Protein AF-A0A7K1FSQ3-F1 (afdb_monomer_lite)

Foldseek 3Di:
DPPVVLVVLLVVLQVQLVDDDPPDDPVRSVVSSVVSVVVSVLSVLQVLLVVVVCCCVPPPRDALQNVQVVVVHHSVVSVVSNVVSVVSCVVVVVPPPDPPVPDDPDPPPPPPDDDDPDPDDDDPDDD

Secondary structure (DSSP, 8-state):
--HHHHHHHHHHHHHHHHPPPTTS-HHHHHHHHHHHHHHHHHHHHHHHHHHHHHHHHHSTT--HHHHHHHTTS-HHHHHHHHHHHHHHHHHTT---S---S------GGG-----------------

Structure (mmCIF, N/CA/C/O backbone):
data_AF-A0A7K1FSQ3-F1
#
_entry.id   AF-A0A7K1FSQ3-F1
#
loop_
_atom_site.group_PDB
_atom_site.id
_atom_site.type_symbol
_atom_site.label_atom_id
_atom_site.label_alt_id
_atom_site.label_comp_id
_atom_site.label_asym_id
_atom_site.label_entity_id
_atom_site.label_seq_id
_atom_site.pdbx_PDB_ins_code
_atom_site.Cartn_x
_atom_site.Cartn_y
_atom_site.Cartn_z
_atom_site.occupancy
_atom_site.B_iso_or_equiv
_atom_site.auth_seq_id
_atom_site.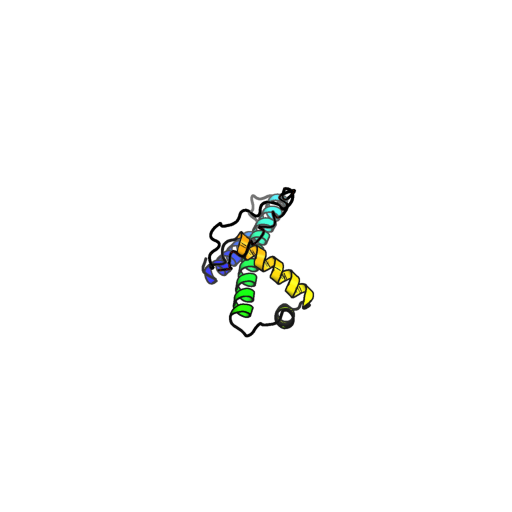auth_comp_id
_atom_site.auth_asym_id
_atom_site.auth_atom_id
_atom_site.pdbx_PDB_model_num
ATOM 1 N N . MET A 1 1 ? -11.042 7.082 -8.353 1.00 60.62 1 MET A N 1
ATOM 2 C CA . MET A 1 1 ? -10.659 5.760 -8.874 1.00 60.62 1 MET A CA 1
ATOM 3 C C . MET A 1 1 ? -11.492 4.737 -8.135 1.00 60.62 1 MET A C 1
ATOM 5 O O . MET A 1 1 ? -11.540 4.801 -6.910 1.00 60.62 1 MET A O 1
ATOM 9 N N . GLN A 1 2 ? -12.231 3.906 -8.859 1.00 83.06 2 GLN A N 1
ATOM 10 C CA . GLN A 1 2 ? -12.979 2.788 -8.283 1.00 83.06 2 GLN A CA 1
ATOM 11 C C . GLN A 1 2 ? -11.998 1.693 -7.847 1.00 83.06 2 GLN A C 1
ATOM 13 O O . GLN A 1 2 ? -10.932 1.565 -8.442 1.00 83.06 2 GLN A O 1
ATOM 18 N N . LEU A 1 3 ? -12.340 0.899 -6.827 1.00 86.56 3 LEU A N 1
ATOM 19 C CA . LEU A 1 3 ? -11.440 -0.119 -6.264 1.00 86.56 3 LEU A CA 1
ATOM 20 C C . LEU A 1 3 ? -10.884 -1.080 -7.335 1.00 86.56 3 LEU A C 1
ATOM 22 O O . LEU A 1 3 ? -9.691 -1.371 -7.334 1.00 86.56 3 LEU A O 1
ATOM 26 N N . GLN A 1 4 ? -11.723 -1.497 -8.288 1.00 90.12 4 GLN A N 1
ATOM 27 C CA . GLN A 1 4 ? -11.308 -2.341 -9.411 1.00 90.12 4 GLN A CA 1
ATOM 28 C C . GLN A 1 4 ? -10.233 -1.670 -10.278 1.00 90.12 4 GLN A C 1
ATOM 30 O O . GLN A 1 4 ? -9.198 -2.272 -10.539 1.00 90.12 4 GLN A O 1
ATOM 35 N N . GLU A 1 5 ? -10.422 -0.396 -10.634 1.00 91.38 5 GLU A N 1
ATOM 36 C CA . GLU A 1 5 ? -9.444 0.377 -11.413 1.00 91.38 5 GLU A CA 1
ATOM 37 C C . GLU A 1 5 ? -8.091 0.467 -10.688 1.00 91.38 5 GLU A C 1
ATOM 39 O O . GLU A 1 5 ? -7.043 0.482 -11.328 1.00 91.38 5 GLU A O 1
ATOM 44 N N . MET A 1 6 ? -8.092 0.503 -9.347 1.00 92.50 6 MET A N 1
ATOM 45 C CA . MET A 1 6 ? -6.855 0.509 -8.560 1.00 92.50 6 MET A CA 1
ATOM 46 C C . MET A 1 6 ? -6.098 -0.816 -8.684 1.00 92.50 6 MET A C 1
ATOM 48 O O . MET A 1 6 ? -4.876 -0.805 -8.840 1.00 92.50 6 MET A O 1
ATOM 52 N N . TYR A 1 7 ? -6.808 -1.947 -8.629 1.00 93.44 7 TYR A N 1
ATOM 53 C CA . TYR A 1 7 ? -6.213 -3.271 -8.810 1.00 93.44 7 TYR A CA 1
ATOM 54 C C . TYR A 1 7 ? -5.704 -3.483 -10.235 1.00 93.44 7 TYR A C 1
ATOM 56 O O . TYR A 1 7 ? -4.574 -3.940 -10.407 1.00 93.44 7 TYR A O 1
ATOM 64 N N . ASP A 1 8 ? -6.487 -3.091 -11.239 1.00 95.50 8 ASP A N 1
ATOM 65 C CA . ASP A 1 8 ? -6.091 -3.191 -12.646 1.00 95.50 8 ASP A CA 1
ATOM 66 C C . ASP A 1 8 ? -4.842 -2.340 -12.920 1.00 95.50 8 ASP A C 1
ATOM 68 O O . ASP A 1 8 ? -3.901 -2.782 -13.580 1.00 95.50 8 ASP A O 1
ATOM 72 N N . TYR A 1 9 ? -4.780 -1.139 -12.336 1.00 95.50 9 TYR A N 1
ATOM 73 C CA . TYR A 1 9 ? -3.611 -0.272 -12.441 1.00 95.50 9 TYR A CA 1
ATOM 74 C C . TYR A 1 9 ? -2.370 -0.864 -11.756 1.00 95.50 9 TYR A C 1
ATOM 76 O O . TYR A 1 9 ? -1.276 -0.801 -12.316 1.00 95.50 9 TYR A O 1
ATOM 84 N N . ILE A 1 10 ? -2.514 -1.489 -10.579 1.00 96.56 10 ILE A N 1
ATOM 85 C CA . ILE A 1 10 ? -1.412 -2.228 -9.939 1.00 96.56 10 ILE A CA 1
ATOM 86 C C . ILE A 1 10 ? -0.923 -3.354 -10.856 1.00 96.56 10 ILE A C 1
ATOM 88 O O . ILE A 1 10 ? 0.284 -3.498 -11.040 1.00 96.56 10 ILE A O 1
ATOM 92 N N . ALA A 1 11 ? -1.836 -4.131 -11.442 1.00 96.81 11 ALA A N 1
ATOM 93 C CA . ALA A 1 11 ? -1.481 -5.232 -12.331 1.00 96.81 11 ALA A CA 1
ATOM 94 C C . ALA A 1 11 ? -0.690 -4.742 -13.554 1.00 96.81 11 ALA A C 1
ATOM 96 O O . ALA A 1 11 ? 0.347 -5.322 -13.874 1.00 96.81 11 ALA A O 1
ATOM 97 N N . ALA A 1 12 ? -1.120 -3.637 -14.173 1.00 97.38 12 ALA A N 1
ATOM 98 C CA . ALA A 1 12 ? -0.400 -3.008 -15.279 1.00 97.38 12 ALA A CA 1
ATOM 99 C C . ALA A 1 12 ? 1.018 -2.566 -14.869 1.00 97.38 12 ALA A C 1
ATOM 101 O O . ALA A 1 12 ? 1.990 -2.931 -15.524 1.00 97.38 12 ALA A O 1
ATOM 102 N N . LEU A 1 13 ? 1.160 -1.870 -13.733 1.00 96.38 13 LEU A N 1
ATOM 103 C CA . LEU A 1 13 ? 2.470 -1.434 -13.228 1.00 96.38 13 LEU A CA 1
ATOM 104 C C . LEU A 1 13 ? 3.428 -2.608 -12.974 1.00 96.38 13 LEU A C 1
ATOM 106 O O . LEU A 1 13 ? 4.626 -2.491 -13.229 1.00 96.38 13 LEU A O 1
ATOM 110 N N . LEU A 1 14 ? 2.918 -3.724 -12.446 1.00 96.56 14 LEU A N 1
ATOM 111 C CA . LEU A 1 14 ? 3.725 -4.915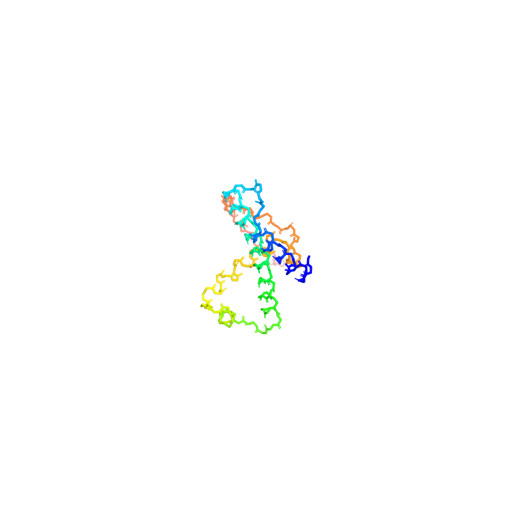 -12.177 1.00 96.56 14 LEU A CA 1
ATOM 112 C C . LEU A 1 14 ? 4.103 -5.660 -13.462 1.00 96.56 14 LEU A C 1
ATOM 114 O O . LEU A 1 14 ? 5.228 -6.149 -13.555 1.00 96.56 14 LEU A O 1
ATOM 118 N N . ALA A 1 15 ? 3.206 -5.714 -14.449 1.00 96.50 15 ALA A N 1
ATOM 119 C CA . ALA A 1 15 ? 3.507 -6.277 -15.762 1.00 96.50 15 ALA A CA 1
ATOM 120 C C . ALA A 1 15 ? 4.627 -5.486 -16.458 1.00 96.50 15 ALA A C 1
ATOM 122 O O . ALA A 1 15 ? 5.618 -6.073 -16.891 1.00 96.50 15 ALA A O 1
ATOM 123 N N . ASP A 1 16 ? 4.534 -4.154 -16.458 1.00 94.38 16 ASP A N 1
ATOM 124 C CA . ASP A 1 16 ? 5.547 -3.270 -17.047 1.00 94.38 16 ASP A CA 1
ATOM 125 C C . ASP A 1 16 ? 6.904 -3.359 -16.332 1.00 94.38 16 ASP A C 1
ATOM 127 O O . ASP A 1 16 ? 7.955 -3.166 -16.948 1.00 94.38 16 ASP A O 1
ATOM 131 N N . ALA A 1 17 ? 6.897 -3.632 -15.023 1.00 93.94 17 ALA A N 1
ATOM 132 C CA . ALA A 1 17 ? 8.105 -3.785 -14.213 1.00 93.94 17 ALA A CA 1
ATOM 133 C C . ALA A 1 17 ? 8.809 -5.135 -14.432 1.00 93.94 17 ALA A C 1
ATOM 135 O O . ALA A 1 17 ? 10.001 -5.258 -14.148 1.00 93.94 17 ALA A O 1
ATOM 136 N N . ALA A 1 18 ? 8.080 -6.150 -14.905 1.00 93.62 18 ALA A N 1
ATOM 137 C CA . ALA A 1 18 ? 8.613 -7.485 -15.157 1.00 93.62 18 ALA A CA 1
ATOM 138 C C . ALA A 1 18 ? 9.328 -7.600 -16.513 1.00 93.62 18 ALA A C 1
ATOM 140 O O . ALA A 1 18 ? 10.143 -8.503 -16.696 1.00 93.62 18 ALA A O 1
ATOM 141 N N . ILE A 1 19 ? 9.032 -6.699 -17.453 1.00 93.06 19 ILE A N 1
ATOM 142 C CA . ILE A 1 19 ? 9.563 -6.737 -18.818 1.00 93.06 19 ILE A CA 1
ATOM 143 C C . ILE A 1 19 ? 10.718 -5.752 -18.945 1.00 93.06 19 ILE A C 1
ATOM 145 O O . ILE A 1 19 ? 10.551 -4.549 -18.725 1.00 93.06 19 ILE A O 1
ATOM 149 N N . ARG A 1 20 ? 11.881 -6.263 -19.351 1.00 89.75 20 ARG A N 1
ATOM 150 C CA . ARG A 1 20 ? 13.022 -5.449 -19.762 1.00 89.75 20 ARG A CA 1
ATOM 151 C C . ARG A 1 20 ? 12.961 -5.186 -21.277 1.00 89.75 20 ARG A C 1
ATOM 153 O O . ARG A 1 20 ? 12.918 -6.159 -22.024 1.00 89.75 20 ARG A O 1
ATOM 160 N N . PRO A 1 21 ? 12.967 -3.922 -21.728 1.00 89.12 21 PRO A N 1
ATOM 161 C CA . PRO A 1 21 ? 13.142 -3.561 -23.131 1.00 89.12 21 PRO A CA 1
ATOM 162 C C . PRO A 1 21 ? 14.554 -3.900 -23.621 1.00 89.12 21 PRO A C 1
ATOM 164 O O . PRO A 1 21 ? 15.528 -3.711 -22.888 1.00 89.12 21 PRO A O 1
ATOM 167 N N . ASP A 1 22 ? 14.667 -4.374 -24.861 1.00 88.75 22 ASP A N 1
ATOM 168 C CA . ASP A 1 22 ? 15.946 -4.790 -25.460 1.00 88.75 22 ASP A CA 1
ATOM 169 C C . ASP A 1 22 ? 16.943 -3.627 -25.632 1.00 88.75 22 ASP A C 1
ATOM 171 O O . ASP A 1 22 ? 18.152 -3.840 -25.703 1.00 88.75 22 ASP A O 1
ATOM 175 N N . ASP A 1 23 ? 16.441 -2.393 -25.690 1.00 89.31 23 ASP A N 1
ATOM 176 C CA . ASP A 1 23 ? 17.194 -1.151 -25.870 1.00 89.31 23 ASP A CA 1
ATOM 177 C C . ASP A 1 23 ? 17.582 -0.458 -24.549 1.00 89.31 23 ASP A C 1
ATOM 179 O O . ASP A 1 23 ? 18.281 0.557 -24.567 1.00 89.31 23 ASP A O 1
ATOM 183 N N . GLU A 1 24 ? 17.172 -1.004 -23.399 1.00 88.56 24 GLU A N 1
ATOM 184 C CA . GLU A 1 24 ? 17.400 -0.412 -22.078 1.00 88.56 24 GLU A CA 1
ATOM 185 C C . GLU A 1 24 ? 18.629 -1.032 -21.377 1.00 88.56 24 GLU A C 1
ATOM 187 O O . GLU A 1 24 ? 18.775 -2.259 -21.241 1.00 88.56 24 GLU A O 1
ATOM 192 N N . ASP A 1 25 ? 19.536 -0.176 -20.889 1.00 94.44 25 ASP A N 1
ATOM 193 C CA . ASP A 1 25 ? 20.656 -0.622 -20.059 1.00 94.44 25 ASP A CA 1
ATOM 194 C C . ASP A 1 25 ? 20.178 -1.155 -18.693 1.00 94.44 25 ASP A C 1
ATOM 196 O O . ASP A 1 25 ? 19.074 -0.863 -18.229 1.00 94.44 25 ASP A O 1
ATOM 200 N N . GLU A 1 26 ? 21.014 -1.964 -18.035 1.00 93.06 26 GLU A N 1
ATOM 201 C CA . GLU A 1 26 ? 20.655 -2.640 -16.778 1.00 93.06 26 GLU A CA 1
ATOM 202 C C . GLU A 1 26 ? 20.277 -1.659 -15.658 1.00 93.06 26 GLU A C 1
ATOM 204 O O . GLU A 1 26 ? 19.357 -1.905 -14.880 1.00 93.06 26 GLU A O 1
ATOM 209 N N . THR A 1 27 ? 20.987 -0.533 -15.571 1.00 95.56 27 THR A N 1
ATOM 210 C CA . THR A 1 27 ? 20.777 0.441 -14.495 1.00 95.56 27 THR A CA 1
ATOM 211 C C . THR A 1 27 ? 19.475 1.199 -14.716 1.00 95.56 27 THR A C 1
ATOM 213 O O . THR A 1 27 ? 18.696 1.367 -13.776 1.00 95.56 27 THR A O 1
ATOM 216 N N . ALA A 1 28 ? 19.216 1.630 -15.951 1.00 94.50 28 ALA A N 1
ATOM 217 C CA . ALA A 1 28 ? 17.968 2.273 -16.338 1.00 94.50 28 ALA A CA 1
ATOM 218 C C . ALA A 1 28 ? 16.767 1.353 -16.072 1.00 94.50 28 ALA A C 1
ATOM 220 O O . ALA A 1 28 ? 15.810 1.773 -15.411 1.00 94.50 28 ALA A O 1
ATOM 221 N N . PHE A 1 29 ? 16.873 0.080 -16.464 1.00 94.56 29 PHE A N 1
ATOM 222 C CA . PHE A 1 29 ? 15.838 -0.923 -16.232 1.00 94.56 29 PHE A CA 1
ATOM 223 C C . PHE A 1 29 ? 15.523 -1.108 -14.740 1.00 94.56 29 PHE A C 1
ATOM 225 O O . PHE A 1 29 ? 14.363 -0.993 -14.332 1.00 94.56 29 PHE A O 1
ATOM 232 N N . GLU A 1 30 ? 16.532 -1.347 -13.898 1.00 95.69 30 GLU A N 1
ATOM 233 C CA . GLU A 1 30 ? 16.308 -1.581 -12.465 1.00 95.69 30 GLU A CA 1
ATOM 234 C C . GLU A 1 30 ? 15.770 -0.328 -11.747 1.00 95.69 30 GLU A C 1
ATOM 236 O O . GLU A 1 30 ? 14.903 -0.433 -10.873 1.00 95.69 30 GLU A O 1
ATOM 241 N N . LEU A 1 31 ? 16.184 0.878 -12.157 1.00 96.50 31 LEU A N 1
ATOM 242 C CA . LEU A 1 31 ? 15.608 2.126 -11.643 1.00 96.50 31 LEU A CA 1
ATOM 243 C C . LEU A 1 31 ? 14.143 2.307 -12.068 1.00 96.50 31 LEU A C 1
ATOM 245 O O . LEU A 1 31 ? 13.308 2.690 -11.239 1.00 96.50 31 LEU A O 1
ATOM 249 N N . ARG A 1 32 ? 13.800 2.006 -13.328 1.00 95.62 32 ARG A N 1
ATOM 250 C CA . ARG A 1 32 ? 12.417 2.055 -13.829 1.00 95.62 32 ARG A CA 1
ATOM 251 C C . ARG A 1 32 ? 11.534 1.059 -13.084 1.00 95.62 32 ARG A C 1
ATOM 253 O O . ARG A 1 32 ? 10.468 1.431 -12.590 1.00 95.62 32 ARG A O 1
ATOM 260 N N . LYS A 1 33 ? 11.996 -0.181 -12.937 1.00 95.81 33 LYS A N 1
ATOM 261 C CA . LYS A 1 33 ? 11.333 -1.240 -12.169 1.00 95.81 33 LYS A CA 1
ATOM 262 C C . LYS A 1 33 ? 11.095 -0.824 -10.720 1.00 95.81 33 LYS A C 1
ATOM 264 O O . LYS A 1 33 ? 9.970 -0.940 -10.231 1.00 95.81 33 LYS A O 1
ATOM 269 N N . LEU A 1 34 ? 12.103 -0.263 -10.049 1.00 96.12 34 LEU A N 1
ATOM 270 C CA . LEU A 1 34 ? 11.956 0.266 -8.692 1.00 96.12 34 LEU A CA 1
ATOM 271 C C . LEU A 1 34 ? 10.881 1.361 -8.625 1.00 96.12 34 LEU A C 1
ATOM 273 O O . LEU A 1 34 ? 10.050 1.347 -7.715 1.00 96.12 34 LEU A O 1
ATOM 277 N N . ALA A 1 35 ? 10.857 2.283 -9.591 1.00 95.31 35 ALA A N 1
ATOM 278 C CA . ALA A 1 35 ? 9.856 3.345 -9.651 1.00 95.31 35 ALA A CA 1
ATOM 279 C C . ALA A 1 35 ? 8.430 2.801 -9.862 1.00 95.31 35 ALA A C 1
ATOM 281 O O . ALA A 1 35 ? 7.495 3.266 -9.207 1.00 95.31 35 ALA A O 1
ATOM 282 N N . LEU A 1 36 ? 8.254 1.805 -10.734 1.00 95.88 36 LEU A N 1
ATOM 283 C CA . LEU A 1 36 ? 6.963 1.153 -10.982 1.00 95.88 36 LEU A CA 1
ATOM 284 C C . LEU A 1 36 ? 6.460 0.400 -9.743 1.00 95.88 36 LEU A C 1
ATOM 286 O O . LEU A 1 36 ? 5.318 0.601 -9.326 1.00 95.88 36 LEU A O 1
ATOM 290 N N . ILE A 1 37 ? 7.328 -0.378 -9.089 1.00 96.00 37 ILE A N 1
ATOM 291 C CA . ILE A 1 37 ? 7.003 -1.076 -7.835 1.00 96.00 37 ILE A CA 1
ATOM 292 C C . ILE A 1 37 ? 6.654 -0.071 -6.730 1.00 96.00 37 ILE A C 1
ATOM 294 O O . ILE A 1 37 ? 5.690 -0.273 -5.991 1.00 96.00 37 ILE A O 1
ATOM 298 N N . ALA A 1 38 ? 7.394 1.037 -6.623 1.00 93.69 38 ALA A N 1
ATOM 299 C CA . ALA A 1 38 ? 7.104 2.082 -5.646 1.00 93.69 38 ALA A CA 1
ATOM 300 C C . ALA A 1 38 ? 5.718 2.709 -5.874 1.00 93.69 38 ALA A C 1
ATOM 302 O O . ALA A 1 38 ? 4.977 2.914 -4.913 1.00 93.69 38 ALA A O 1
ATOM 303 N N . ARG A 1 39 ? 5.326 2.955 -7.132 1.00 92.62 39 ARG A N 1
ATOM 304 C CA . ARG A 1 39 ? 3.975 3.434 -7.473 1.00 92.62 39 ARG A CA 1
ATOM 305 C C . ARG A 1 39 ? 2.905 2.405 -7.115 1.00 92.62 39 ARG A C 1
ATOM 307 O O . ARG A 1 39 ? 1.926 2.769 -6.471 1.00 92.62 39 ARG A O 1
ATOM 314 N N . ALA A 1 40 ? 3.106 1.135 -7.468 1.00 95.00 40 ALA A N 1
ATOM 315 C CA . ALA A 1 40 ? 2.168 0.059 -7.145 1.00 95.00 40 ALA A CA 1
ATOM 316 C C . ALA A 1 40 ? 1.960 -0.067 -5.627 1.00 95.00 40 ALA A C 1
ATOM 318 O O . ALA A 1 40 ? 0.833 -0.193 -5.150 1.00 95.00 40 ALA A O 1
ATOM 319 N N . ARG A 1 41 ? 3.043 0.066 -4.852 1.00 94.06 41 ARG A N 1
ATOM 320 C CA . ARG A 1 41 ? 2.995 0.062 -3.389 1.00 94.06 41 ARG A CA 1
ATOM 321 C C . ARG A 1 41 ? 2.158 1.206 -2.819 1.00 94.06 41 ARG A C 1
ATOM 323 O O . ARG A 1 41 ? 1.381 0.962 -1.908 1.00 94.06 41 ARG A O 1
ATOM 330 N N . VAL A 1 42 ? 2.275 2.421 -3.357 1.00 91.25 42 VAL A N 1
ATOM 331 C CA . VAL A 1 42 ? 1.438 3.554 -2.915 1.00 91.25 42 VAL A CA 1
ATOM 332 C C . VAL A 1 42 ? -0.046 3.254 -3.134 1.00 91.25 42 VAL A C 1
ATOM 334 O O . VAL A 1 42 ? -0.863 3.536 -2.263 1.00 91.25 42 VAL A O 1
ATOM 337 N N . VAL A 1 43 ? -0.406 2.653 -4.270 1.00 92.19 43 VAL A N 1
ATOM 338 C CA . VAL A 1 43 ? -1.802 2.286 -4.558 1.00 92.19 43 VAL A CA 1
ATOM 339 C C . VAL A 1 43 ? -2.291 1.206 -3.588 1.00 92.19 43 VAL A C 1
ATOM 341 O O . VAL A 1 43 ? -3.384 1.337 -3.043 1.00 92.19 43 VAL A O 1
ATOM 344 N N . LEU A 1 44 ? -1.469 0.190 -3.305 1.00 93.44 44 LEU A N 1
ATOM 345 C CA . LEU A 1 44 ? -1.772 -0.827 -2.292 1.00 93.44 44 LEU A CA 1
ATOM 346 C C . LEU A 1 44 ? -1.950 -0.223 -0.894 1.00 93.44 44 LEU A C 1
ATOM 348 O O . LEU A 1 44 ? -2.898 -0.585 -0.203 1.00 93.44 44 LEU A O 1
ATOM 352 N N . ASP A 1 45 ? -1.092 0.721 -0.498 1.00 91.06 45 ASP A N 1
ATOM 353 C CA . ASP A 1 45 ? -1.212 1.422 0.783 1.00 91.06 45 ASP A CA 1
ATOM 354 C C . ASP A 1 45 ? -2.543 2.198 0.855 1.00 91.06 45 ASP A C 1
ATOM 356 O O . ASP A 1 45 ? -3.203 2.202 1.889 1.00 91.06 45 ASP A O 1
ATOM 360 N N . ILE A 1 46 ? -2.999 2.815 -0.240 1.00 89.56 46 ILE A N 1
ATOM 361 C CA . ILE A 1 46 ? -4.309 3.487 -0.272 1.00 89.56 46 ILE A CA 1
ATOM 362 C C . ILE A 1 46 ? -5.454 2.482 -0.082 1.00 89.56 46 ILE A C 1
ATOM 364 O O . ILE A 1 46 ? -6.348 2.737 0.726 1.00 89.56 46 ILE A O 1
ATOM 368 N N . ILE A 1 47 ? -5.426 1.350 -0.792 1.00 92.19 47 ILE A N 1
ATOM 369 C CA . ILE A 1 47 ? -6.450 0.298 -0.674 1.00 92.19 47 ILE A CA 1
ATOM 370 C C . ILE A 1 47 ? -6.490 -0.246 0.759 1.00 92.19 47 ILE A C 1
ATOM 372 O O . ILE A 1 47 ? -7.563 -0.372 1.355 1.00 92.19 47 ILE A O 1
ATOM 376 N N . GLU A 1 48 ? -5.322 -0.532 1.342 1.00 91.38 48 GLU A N 1
ATOM 377 C CA . GLU A 1 48 ? -5.210 -0.991 2.727 1.00 91.38 48 GLU A CA 1
ATOM 378 C C . GLU A 1 48 ? -5.792 0.055 3.686 1.00 91.38 48 GLU A C 1
ATOM 380 O O . GLU A 1 48 ? -6.583 -0.278 4.569 1.00 91.38 48 GLU A O 1
ATOM 385 N N . ALA A 1 49 ? -5.461 1.332 3.491 1.00 87.44 49 ALA A N 1
ATOM 386 C CA . ALA A 1 49 ? -5.960 2.415 4.323 1.00 87.44 49 ALA A CA 1
ATOM 387 C C . ALA A 1 49 ? -7.491 2.539 4.272 1.00 87.44 49 ALA A C 1
ATOM 389 O O . ALA A 1 49 ? -8.125 2.647 5.322 1.00 87.44 49 ALA A O 1
ATOM 390 N N . GLN A 1 50 ? -8.086 2.485 3.075 1.00 87.25 50 GLN A N 1
ATOM 391 C CA . GLN A 1 50 ? -9.543 2.501 2.895 1.00 87.25 50 GLN A CA 1
ATOM 392 C C . GLN A 1 50 ? -10.194 1.308 3.597 1.00 87.25 50 GLN A C 1
ATOM 394 O O . GLN A 1 50 ? -11.112 1.491 4.392 1.00 87.25 50 GLN A O 1
ATOM 399 N N . THR A 1 51 ? -9.640 0.111 3.399 1.00 89.56 51 THR A N 1
ATOM 400 C CA . THR A 1 51 ? -10.138 -1.126 4.015 1.00 89.56 51 THR A CA 1
ATOM 401 C C . THR A 1 51 ? -10.135 -1.033 5.541 1.00 89.56 51 THR A C 1
ATOM 403 O O . THR A 1 51 ? -11.127 -1.355 6.196 1.00 89.56 51 THR A O 1
ATOM 406 N N . VAL A 1 52 ? -9.035 -0.561 6.142 1.00 86.19 52 VAL A N 1
ATOM 407 C CA . VAL A 1 52 ? -8.962 -0.448 7.604 1.00 86.19 52 VAL A CA 1
ATOM 408 C C . VAL A 1 52 ? -9.869 0.672 8.125 1.00 86.19 52 VAL A C 1
ATOM 410 O O . VAL A 1 52 ? -10.495 0.509 9.176 1.00 86.19 52 VAL A O 1
ATOM 413 N N . HIS A 1 53 ? -9.989 1.787 7.402 1.00 83.69 53 HIS A N 1
ATOM 414 C CA . HIS A 1 53 ? -10.908 2.867 7.760 1.00 83.69 53 HIS A CA 1
ATOM 415 C C . HIS A 1 53 ? -12.369 2.395 7.765 1.00 83.69 53 HIS A C 1
ATOM 417 O O . HIS A 1 53 ? -13.101 2.637 8.729 1.00 83.69 53 HIS A O 1
ATOM 423 N N . GLU A 1 54 ? -12.794 1.684 6.721 1.00 84.50 54 GLU A N 1
ATOM 424 C CA . GLU A 1 54 ? -14.128 1.087 6.616 1.00 84.50 54 GLU A CA 1
ATOM 425 C C . GLU A 1 54 ? -14.372 0.084 7.741 1.00 84.50 54 GLU A C 1
ATOM 427 O O . GLU A 1 54 ? -15.363 0.193 8.464 1.00 84.50 54 GLU A O 1
ATOM 432 N N . LEU A 1 55 ? -13.427 -0.828 7.982 1.00 84.94 55 LEU A N 1
ATOM 433 C CA . LEU A 1 55 ? -13.529 -1.827 9.046 1.00 84.94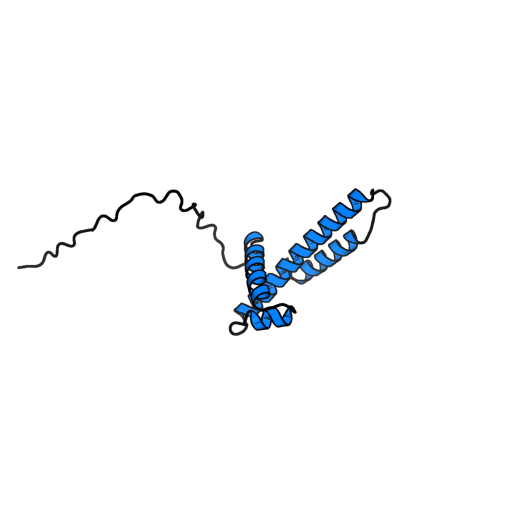 55 LEU A CA 1
ATOM 434 C C . LEU A 1 55 ? -13.705 -1.192 10.433 1.00 84.94 55 LEU A C 1
ATOM 436 O O . LEU A 1 55 ? -14.459 -1.698 11.262 1.00 84.94 55 LEU A O 1
ATOM 440 N N . ARG A 1 56 ? -13.019 -0.076 10.702 1.00 83.06 56 ARG A N 1
ATOM 441 C CA . ARG A 1 56 ? -13.097 0.625 11.994 1.00 83.06 56 ARG A CA 1
ATOM 442 C C . ARG A 1 56 ? -14.292 1.566 12.122 1.00 83.06 56 ARG A C 1
ATOM 444 O O . ARG A 1 56 ? -14.607 1.972 13.241 1.00 83.06 56 ARG A O 1
ATOM 451 N N . SER A 1 57 ? -14.922 1.941 11.010 1.00 78.75 57 SER A N 1
ATOM 452 C CA . SER A 1 57 ? -16.087 2.833 10.992 1.00 78.75 57 SER A CA 1
ATOM 453 C C . SER A 1 57 ? -17.421 2.089 10.910 1.00 78.75 57 SER A C 1
ATOM 455 O O . SER A 1 57 ? -18.428 2.631 11.362 1.00 78.75 57 SER A O 1
ATOM 457 N N . THR A 1 58 ? -17.435 0.863 10.380 1.00 77.44 58 THR A N 1
ATOM 458 C CA . THR A 1 58 ? -18.655 0.063 10.156 1.00 77.44 58 THR A CA 1
ATOM 459 C C . THR A 1 58 ? -18.876 -1.031 11.201 1.00 77.44 58 THR A C 1
ATOM 461 O O . THR A 1 58 ? -20.018 -1.292 11.575 1.00 77.44 58 THR A O 1
ATOM 464 N N . VAL A 1 59 ? -17.807 -1.644 11.717 1.00 72.00 59 VAL A N 1
ATOM 465 C CA . VAL A 1 59 ? -17.874 -2.687 12.751 1.00 72.00 59 VAL A CA 1
ATOM 466 C C . VAL A 1 59 ? -17.570 -2.054 14.116 1.00 72.00 59 VAL A C 1
ATOM 468 O O . VAL A 1 59 ? -16.661 -1.218 14.188 1.00 72.00 59 VAL A O 1
ATOM 471 N N . PRO A 1 60 ? -18.298 -2.403 15.204 1.00 63.12 60 PRO A N 1
ATOM 472 C CA . PRO A 1 60 ? -18.021 -1.886 16.544 1.00 63.12 60 PRO A CA 1
ATOM 473 C C . PRO A 1 60 ? -16.520 -1.942 16.847 1.00 63.12 60 PRO A C 1
ATOM 475 O O . PRO A 1 60 ? -15.939 -3.020 16.827 1.00 63.12 60 PRO A O 1
ATOM 478 N N . GLN A 1 61 ? -15.925 -0.757 17.048 1.00 67.88 61 GLN A N 1
ATOM 479 C CA . GLN A 1 61 ? -14.487 -0.448 16.988 1.00 67.88 61 GLN A CA 1
ATOM 480 C C . GLN A 1 61 ? -13.550 -1.665 16.971 1.00 67.88 61 GLN A C 1
ATOM 482 O O . GLN A 1 61 ? -12.965 -2.017 17.999 1.00 67.88 61 GLN A O 1
ATOM 487 N N . THR A 1 62 ? -13.363 -2.255 15.785 1.00 82.56 62 THR A N 1
ATOM 488 C CA . THR A 1 62 ? -12.394 -3.335 15.580 1.00 82.56 62 THR A CA 1
ATOM 489 C C . THR A 1 62 ? -11.038 -2.900 16.125 1.00 82.56 62 THR A C 1
ATOM 491 O O . THR A 1 62 ? -10.546 -1.801 15.824 1.00 82.56 62 THR A O 1
ATOM 494 N N . SER A 1 63 ? -10.449 -3.730 16.984 1.00 87.44 63 SER A N 1
ATOM 495 C CA . SER A 1 63 ? -9.244 -3.341 17.699 1.00 87.44 63 SER A CA 1
ATOM 496 C C . SER A 1 63 ? -8.020 -3.418 16.782 1.00 87.44 63 SER A C 1
ATOM 498 O O . SER A 1 63 ? -7.946 -4.234 15.865 1.00 87.44 63 SER A O 1
ATOM 500 N N . TYR A 1 64 ? -6.983 -2.625 17.073 1.00 87.25 64 TYR A N 1
ATOM 501 C CA . TYR A 1 64 ? -5.678 -2.789 16.412 1.00 87.25 64 TYR A CA 1
ATOM 502 C C . TYR A 1 64 ? -5.038 -4.164 16.676 1.00 87.25 64 TYR A C 1
ATOM 504 O O . TYR A 1 64 ? -4.072 -4.523 16.011 1.00 87.25 64 TYR A O 1
ATOM 512 N N . GLY A 1 65 ? -5.525 -4.910 17.677 1.00 90.44 65 GLY A N 1
ATOM 513 C CA . GLY A 1 65 ? -5.110 -6.291 17.902 1.00 90.44 65 GLY A CA 1
ATOM 514 C C . GLY A 1 65 ? -5.626 -7.196 16.790 1.00 90.44 65 GLY A C 1
ATOM 515 O O . GLY A 1 65 ? -4.827 -7.862 16.146 1.00 90.44 65 GLY A O 1
ATOM 516 N N . ASP A 1 66 ? -6.927 -7.136 16.514 1.00 91.19 66 ASP A N 1
ATOM 517 C CA . ASP A 1 66 ? -7.586 -7.974 15.503 1.00 91.19 66 ASP A CA 1
ATOM 518 C C . ASP A 1 66 ? -7.099 -7.635 14.091 1.00 91.19 66 ASP A C 1
ATOM 520 O O . ASP A 1 66 ? -6.774 -8.523 13.306 1.00 91.19 66 ASP A O 1
ATOM 524 N N . ILE A 1 67 ? -6.947 -6.338 13.800 1.00 90.62 67 ILE A N 1
ATOM 525 C CA . ILE A 1 67 ? -6.381 -5.861 12.529 1.00 90.62 67 ILE A CA 1
ATOM 526 C C . ILE A 1 67 ? -4.935 -6.346 12.377 1.00 90.62 67 ILE A C 1
ATOM 528 O O . ILE A 1 67 ? -4.551 -6.830 11.317 1.00 90.62 67 ILE A O 1
ATOM 532 N N . GLY A 1 68 ? -4.128 -6.248 13.439 1.00 90.81 68 GLY A N 1
ATOM 533 C CA . GLY A 1 68 ? -2.753 -6.744 13.429 1.00 90.81 68 GLY A CA 1
ATOM 534 C C . GLY A 1 68 ? -2.674 -8.251 13.200 1.00 90.81 68 GLY A C 1
ATOM 535 O O . GLY A 1 68 ? -1.876 -8.689 12.376 1.00 90.81 68 GLY A O 1
ATOM 536 N N . LEU A 1 69 ? -3.539 -9.030 13.855 1.00 93.88 69 LEU A N 1
ATOM 537 C CA . LEU A 1 69 ? -3.625 -10.479 13.663 1.00 93.88 69 LEU A CA 1
ATOM 538 C C . LEU A 1 69 ? -3.954 -10.839 12.209 1.00 93.88 69 LEU A C 1
ATOM 540 O O . LEU A 1 69 ? -3.266 -11.678 11.635 1.00 93.88 69 LEU A O 1
ATOM 544 N N . ALA A 1 70 ? -4.926 -10.162 11.589 1.00 91.19 70 ALA A N 1
ATOM 545 C CA . ALA A 1 70 ? -5.266 -10.366 10.177 1.00 91.19 70 ALA A CA 1
ATOM 546 C C . ALA A 1 70 ? -4.104 -10.024 9.225 1.00 91.19 70 ALA A C 1
ATOM 548 O O . ALA A 1 70 ? -3.958 -10.631 8.169 1.00 91.19 70 ALA A O 1
ATOM 549 N N . GLN A 1 71 ? -3.254 -9.073 9.615 1.00 90.62 71 GLN A N 1
ATOM 550 C CA . GLN A 1 71 ? -2.064 -8.654 8.870 1.00 90.62 71 GLN A CA 1
ATOM 551 C C . GLN A 1 71 ? -0.817 -9.506 9.170 1.00 90.62 71 GLN A C 1
ATOM 553 O O . GLN A 1 71 ? 0.229 -9.284 8.563 1.00 90.62 71 GLN A O 1
ATOM 558 N N . GLY A 1 72 ? -0.887 -10.441 10.126 1.00 93.56 72 GLY A N 1
ATOM 559 C CA . GLY A 1 72 ? 0.272 -11.211 10.584 1.00 93.56 72 GLY A CA 1
ATOM 560 C C . GLY A 1 72 ? 1.314 -10.378 11.343 1.00 93.56 72 GLY A C 1
ATOM 561 O O . GLY A 1 72 ? 2.496 -10.717 11.343 1.00 93.56 72 GLY A O 1
ATOM 562 N N . ILE A 1 73 ? 0.908 -9.272 11.978 1.00 92.81 73 ILE A N 1
ATOM 563 C CA . ILE A 1 73 ? 1.797 -8.361 12.713 1.00 92.81 73 ILE A CA 1
ATOM 564 C C . ILE A 1 73 ? 1.309 -8.101 14.142 1.00 92.81 73 ILE A C 1
ATOM 566 O O . ILE A 1 73 ? 0.163 -8.348 14.510 1.00 92.81 73 ILE A O 1
ATOM 570 N N . SER A 1 74 ? 2.186 -7.547 14.980 1.00 94.56 74 SER A N 1
ATOM 571 C CA . SER A 1 74 ? 1.813 -7.181 16.348 1.00 94.56 74 SER A CA 1
ATOM 572 C C . SER A 1 74 ? 0.809 -6.020 16.389 1.00 94.56 74 SER A C 1
ATOM 574 O O . SER A 1 74 ? 0.784 -5.152 15.513 1.00 94.56 74 SER A O 1
ATOM 576 N N . LYS A 1 75 ? 0.042 -5.921 17.483 1.00 91.88 75 LYS A N 1
ATOM 577 C CA . LYS A 1 75 ? -0.866 -4.788 17.755 1.00 91.88 75 LYS A CA 1
ATOM 578 C C . LYS A 1 75 ? -0.173 -3.425 17.640 1.00 91.88 75 LYS A C 1
ATOM 580 O O . LYS A 1 75 ? -0.754 -2.466 17.132 1.00 91.88 75 LYS A O 1
ATOM 585 N N . GLN A 1 76 ? 1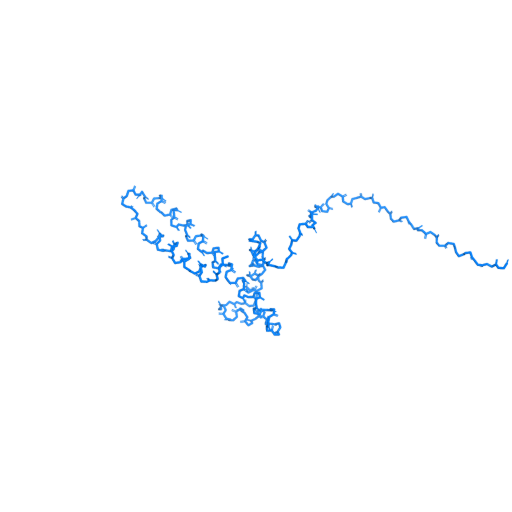.062 -3.312 18.137 1.00 93.69 76 GLN A N 1
ATOM 586 C CA . GLN A 1 76 ? 1.822 -2.061 18.077 1.00 93.69 76 GLN A CA 1
ATOM 587 C C . GLN A 1 76 ? 2.219 -1.723 16.637 1.00 93.69 76 GLN A C 1
ATOM 589 O O . GLN A 1 76 ? 2.075 -0.570 16.228 1.00 93.69 76 GLN A O 1
ATOM 594 N N . ALA A 1 77 ? 2.654 -2.720 15.861 1.00 90.44 77 ALA A N 1
ATOM 595 C CA . ALA A 1 77 ? 2.957 -2.544 14.446 1.00 90.44 77 ALA A CA 1
ATOM 596 C C . ALA A 1 77 ? 1.707 -2.129 13.652 1.00 90.44 77 ALA A C 1
ATOM 598 O O . ALA A 1 77 ? 1.778 -1.176 12.878 1.00 90.44 77 ALA A O 1
ATOM 599 N N . SER A 1 78 ? 0.554 -2.751 13.921 1.00 90.88 78 SER A N 1
ATOM 600 C CA . SER A 1 78 ? -0.733 -2.385 13.315 1.00 90.88 78 SER A CA 1
ATOM 601 C C . SER A 1 78 ? -1.133 -0.945 13.629 1.00 90.88 78 SER A C 1
ATOM 603 O O . SER A 1 78 ? -1.430 -0.172 12.722 1.00 90.88 78 SER A O 1
ATOM 605 N N . ARG A 1 79 ? -1.028 -0.513 14.893 1.00 89.44 79 ARG A N 1
ATOM 606 C CA . ARG A 1 79 ? -1.313 0.879 15.281 1.00 89.44 79 ARG A CA 1
ATOM 607 C C . ARG A 1 79 ? -0.416 1.890 14.556 1.00 89.44 79 ARG A C 1
ATOM 609 O O . ARG A 1 79 ? -0.898 2.935 14.114 1.00 89.44 79 ARG A O 1
ATOM 616 N N . ILE A 1 80 ? 0.883 1.601 14.447 1.00 90.12 80 ILE A N 1
ATOM 617 C CA . ILE A 1 80 ? 1.836 2.468 13.734 1.00 90.12 80 ILE A CA 1
ATOM 618 C C . ILE A 1 80 ? 1.490 2.512 12.245 1.00 90.12 80 ILE A C 1
ATOM 620 O O . ILE A 1 80 ? 1.448 3.596 11.662 1.00 90.12 80 ILE A O 1
ATOM 624 N N . ARG A 1 81 ? 1.221 1.351 11.639 1.00 87.75 81 ARG A N 1
ATOM 625 C CA . ARG A 1 81 ? 0.870 1.233 10.224 1.00 87.75 81 ARG A CA 1
ATOM 626 C C . ARG A 1 81 ? -0.423 1.985 9.915 1.00 87.75 81 ARG A C 1
ATOM 628 O O . ARG A 1 81 ? -0.404 2.838 9.040 1.00 87.75 81 ARG A O 1
ATOM 635 N N . HIS A 1 82 ? -1.479 1.798 10.703 1.00 87.31 82 HIS A N 1
ATOM 636 C CA . HIS A 1 82 ? -2.730 2.549 10.575 1.00 87.31 82 HIS A CA 1
ATOM 637 C C . HIS A 1 82 ? -2.517 4.064 10.620 1.00 87.31 82 HIS A C 1
ATOM 639 O O . HIS A 1 82 ? -3.034 4.794 9.787 1.00 87.31 82 HIS A O 1
ATOM 645 N N . THR A 1 83 ? -1.709 4.551 11.566 1.00 86.25 83 THR A N 1
ATOM 646 C CA . THR A 1 83 ? -1.421 5.991 11.676 1.00 86.25 83 THR A CA 1
ATOM 647 C C . THR A 1 83 ? -0.742 6.535 10.412 1.00 86.25 83 THR A C 1
ATOM 649 O O . THR A 1 83 ? -1.011 7.664 10.008 1.00 86.25 83 THR A O 1
ATOM 652 N N . LYS A 1 84 ? 0.133 5.743 9.778 1.00 86.50 84 LYS A N 1
ATOM 653 C CA . LYS A 1 84 ? 0.766 6.103 8.500 1.00 86.50 84 LYS A CA 1
ATOM 654 C C . LYS A 1 84 ? -0.237 6.057 7.347 1.00 86.50 84 LYS A C 1
ATOM 656 O O . LYS A 1 84 ? -0.277 6.984 6.549 1.00 86.50 84 LYS A O 1
ATOM 661 N N . LEU A 1 85 ? -1.071 5.024 7.294 1.00 84.75 85 LEU A N 1
ATOM 662 C CA . LEU A 1 85 ? -2.113 4.858 6.279 1.00 84.75 85 LEU A CA 1
ATOM 663 C C . LEU A 1 85 ? -3.150 5.998 6.321 1.00 84.75 85 LEU A C 1
ATOM 665 O O . LEU A 1 85 ? -3.491 6.557 5.282 1.00 84.75 85 LEU A O 1
ATOM 669 N N . ASP A 1 86 ? -3.544 6.455 7.513 1.00 82.81 86 ASP A N 1
ATOM 670 C CA . ASP A 1 86 ? -4.384 7.651 7.686 1.00 82.81 86 ASP A CA 1
ATOM 671 C C . ASP A 1 86 ? -3.733 8.916 7.096 1.00 82.81 86 ASP A C 1
ATOM 673 O O . ASP A 1 86 ? -4.418 9.799 6.577 1.00 82.81 86 ASP A O 1
ATOM 677 N N . GLN A 1 87 ? -2.405 9.051 7.191 1.00 83.19 87 GLN A N 1
ATOM 678 C CA . GLN A 1 87 ? -1.687 10.175 6.578 1.00 83.19 87 GLN A CA 1
ATOM 679 C C . GLN A 1 87 ? -1.687 10.071 5.050 1.00 83.19 87 GLN A C 1
ATOM 681 O O . GLN A 1 87 ? -1.872 11.090 4.388 1.00 83.19 87 GLN A O 1
ATOM 686 N N . VAL A 1 88 ? -1.537 8.863 4.499 1.00 79.31 88 VAL A N 1
ATOM 687 C CA . VAL A 1 88 ? -1.622 8.607 3.051 1.00 79.31 88 VAL A CA 1
ATOM 688 C C . VAL A 1 88 ? -2.990 9.046 2.517 1.00 79.31 88 VAL A C 1
ATOM 690 O O . VAL A 1 88 ? -3.046 9.855 1.592 1.00 79.31 88 VAL A O 1
ATOM 693 N N . LEU A 1 89 ? -4.094 8.628 3.149 1.00 78.44 89 LEU A N 1
ATOM 694 C CA . LEU A 1 89 ? -5.447 9.040 2.735 1.00 78.44 89 LEU A CA 1
ATOM 695 C C . LEU A 1 89 ? -5.632 10.561 2.725 1.00 78.44 89 LEU A C 1
ATOM 697 O O . LEU A 1 89 ? -6.229 11.108 1.795 1.00 78.44 89 LEU A O 1
ATOM 701 N N . LYS A 1 90 ? -5.079 11.252 3.730 1.00 79.69 90 LYS A N 1
ATOM 702 C CA . LYS A 1 90 ? -5.129 12.718 3.827 1.00 79.69 90 LYS A CA 1
ATOM 703 C C . LYS A 1 90 ? -4.342 13.407 2.718 1.00 79.69 90 LYS A C 1
ATOM 705 O O . LYS A 1 90 ? -4.842 14.365 2.137 1.00 79.69 90 LYS A O 1
ATOM 710 N N . VAL A 1 91 ? -3.129 12.937 2.424 1.00 78.94 91 VAL A N 1
ATOM 711 C CA . VAL A 1 91 ? -2.279 13.508 1.364 1.00 78.94 91 VAL A CA 1
ATOM 712 C C . VAL A 1 91 ? -2.930 13.335 -0.006 1.00 78.94 91 VAL A C 1
ATOM 714 O O . VAL A 1 91 ? -2.922 14.262 -0.813 1.00 78.94 91 VAL A O 1
ATOM 717 N N . HIS A 1 92 ? -3.545 12.178 -0.248 1.00 69.81 92 HIS A N 1
ATOM 718 C CA . HIS A 1 92 ? -4.174 11.860 -1.528 1.00 69.81 92 HIS A CA 1
ATOM 719 C C . HIS A 1 92 ? -5.630 12.342 -1.649 1.00 69.81 92 HIS A C 1
ATOM 721 O O . HIS A 1 92 ? -6.256 12.095 -2.673 1.00 69.81 92 HIS A O 1
ATOM 727 N N . GLN A 1 93 ? -6.154 13.067 -0.649 1.00 65.12 93 GLN A N 1
ATOM 728 C CA . GLN A 1 93 ? -7.502 13.665 -0.642 1.00 65.12 93 GLN A CA 1
ATOM 729 C C . GLN A 1 93 ? -8.642 12.665 -0.917 1.00 65.12 93 GLN A C 1
ATOM 731 O O . GLN A 1 93 ? -9.717 13.047 -1.374 1.00 65.12 93 GLN A O 1
ATOM 736 N N . LEU A 1 94 ? -8.421 11.379 -0.632 1.00 58.03 94 LEU A N 1
ATOM 737 C CA . LEU A 1 94 ? -9.407 10.313 -0.852 1.00 58.03 94 LEU A CA 1
ATOM 738 C C . LEU A 1 94 ? -10.383 10.156 0.316 1.00 58.03 94 LEU A C 1
ATOM 740 O O . LEU A 1 94 ? -11.348 9.400 0.221 1.00 58.03 94 LEU A O 1
ATOM 744 N N . ASP A 1 95 ? -10.163 10.893 1.404 1.00 51.69 95 ASP A N 1
ATOM 745 C CA . ASP A 1 95 ? -11.128 11.007 2.487 1.00 51.69 95 ASP A CA 1
ATOM 746 C C . ASP A 1 95 ? -12.257 11.956 2.039 1.00 51.69 95 ASP A C 1
ATOM 748 O O . ASP A 1 95 ? -12.200 13.176 2.206 1.00 51.69 95 ASP A O 1
ATOM 752 N N . GLY A 1 96 ? -13.286 11.391 1.397 1.00 49.16 96 GLY A N 1
ATOM 753 C CA . GLY A 1 96 ? -14.465 12.098 0.874 1.00 49.16 96 GLY A CA 1
ATOM 754 C C . GLY A 1 96 ? -15.278 12.870 1.928 1.00 49.16 96 GLY A C 1
ATOM 755 O O . GLY A 1 96 ? -16.282 13.510 1.604 1.00 49.16 96 GLY A O 1
ATOM 756 N N . ARG A 1 97 ? -14.855 12.872 3.198 1.00 52.00 97 ARG A N 1
ATOM 757 C CA . ARG A 1 97 ? -15.363 13.763 4.242 1.00 52.00 97 ARG A CA 1
ATOM 758 C C . ARG A 1 97 ? -14.543 15.049 4.313 1.00 52.00 97 ARG A C 1
ATOM 760 O O . ARG A 1 97 ? -13.678 15.210 5.163 1.00 52.00 97 ARG A O 1
ATOM 767 N N . ARG A 1 98 ? -14.933 16.019 3.478 1.00 54.12 98 ARG A N 1
ATOM 768 C CA . ARG A 1 98 ? -14.791 17.470 3.720 1.00 54.12 98 ARG A CA 1
ATOM 769 C C . ARG A 1 98 ? -13.517 17.866 4.481 1.00 54.12 98 ARG A C 1
ATOM 771 O O . ARG A 1 98 ? -13.559 18.199 5.666 1.00 54.12 98 ARG A O 1
ATOM 778 N N . HIS A 1 99 ? -12.402 17.973 3.780 1.00 46.44 99 HIS A N 1
ATOM 779 C CA . HIS A 1 99 ? -11.370 18.920 4.186 1.00 46.44 99 HIS A CA 1
ATOM 780 C C . HIS A 1 99 ? -11.491 20.149 3.300 1.00 46.44 99 HIS A C 1
ATOM 782 O O . HIS A 1 99 ? -10.687 20.413 2.414 1.00 46.44 99 HIS A O 1
ATOM 788 N N . SER A 1 100 ? -12.547 20.924 3.581 1.00 39.38 100 SER A N 1
ATOM 789 C CA . SER A 1 100 ? -12.477 22.363 3.381 1.00 39.38 100 SER A CA 1
ATOM 790 C C . SER A 1 100 ? -11.140 22.821 3.950 1.00 39.38 100 SER A C 1
ATOM 792 O O . SER A 1 100 ? -10.860 22.599 5.130 1.00 39.38 100 SER A O 1
ATOM 794 N N . MET A 1 101 ? -10.312 23.413 3.102 1.00 44.09 101 MET A N 1
ATOM 795 C CA . MET A 1 101 ? -9.108 24.137 3.479 1.00 44.09 101 MET A CA 1
ATOM 796 C C . MET A 1 101 ? -9.466 25.210 4.520 1.00 44.09 101 MET A C 1
ATOM 798 O O . MET A 1 101 ? -9.737 26.357 4.190 1.00 44.09 101 MET A O 1
ATOM 802 N N . SER A 1 102 ? -9.527 24.837 5.796 1.00 43.91 102 SER A N 1
ATOM 803 C CA . SER A 1 102 ? -9.775 25.753 6.906 1.00 43.91 102 SER A CA 1
ATOM 804 C C . SER A 1 102 ? -8.989 25.301 8.128 1.00 43.91 102 SER A C 1
ATOM 806 O O . SER A 1 102 ? -9.529 24.830 9.128 1.00 43.91 102 SER A O 1
ATOM 808 N N . LYS A 1 103 ? -7.673 25.428 8.015 1.00 42.12 103 LYS A N 1
ATOM 809 C CA . LYS A 1 103 ? -6.829 26.178 8.949 1.00 42.12 103 LYS A CA 1
ATOM 810 C C . LYS A 1 103 ? -5.397 25.870 8.562 1.00 42.12 103 LYS A C 1
ATOM 812 O O . LYS A 1 103 ? -4.900 24.777 8.811 1.00 42.12 103 LYS A O 1
ATOM 817 N N . ALA A 1 104 ? -4.750 26.866 7.965 1.00 42.22 104 ALA A N 1
ATOM 818 C CA . ALA A 1 104 ? -3.309 26.982 8.014 1.00 42.22 104 ALA A CA 1
ATOM 819 C C . ALA A 1 104 ? -2.869 26.671 9.451 1.00 42.22 104 ALA A C 1
ATOM 821 O O . ALA A 1 104 ? -3.213 27.395 10.391 1.00 42.22 104 ALA A O 1
ATOM 822 N N . VAL A 1 105 ? -2.182 25.546 9.630 1.00 49.53 105 VAL A N 1
ATOM 823 C CA . VAL A 1 105 ? -1.490 25.235 10.874 1.00 49.53 105 VAL A CA 1
ATOM 824 C C . VAL A 1 105 ? -0.305 26.189 10.914 1.00 49.53 105 VAL A C 1
ATOM 826 O O . VAL A 1 105 ? 0.785 25.889 10.440 1.00 49.53 105 VAL A O 1
ATOM 829 N N . VAL A 1 106 ? -0.561 27.398 11.409 1.00 49.25 106 VAL A N 1
ATOM 830 C CA . VAL A 1 106 ? 0.489 28.350 11.753 1.00 49.25 106 VAL A CA 1
ATOM 831 C C . VAL A 1 106 ? 1.345 27.676 12.830 1.00 49.25 106 VAL A C 1
ATOM 833 O O . VAL A 1 106 ? 0.791 27.222 13.839 1.00 49.25 106 VAL A O 1
ATOM 836 N N . PRO A 1 107 ? 2.674 27.582 12.656 1.00 45.41 107 PRO A N 1
ATOM 837 C CA . PRO A 1 107 ? 3.546 27.028 13.680 1.00 45.41 107 PRO A CA 1
ATOM 838 C C . PRO A 1 107 ? 3.368 27.817 14.989 1.00 45.41 107 PRO A C 1
ATOM 840 O O . PRO A 1 107 ? 3.392 29.050 14.962 1.00 45.41 107 PRO A O 1
ATOM 843 N N . PRO A 1 108 ? 3.252 27.169 16.161 1.00 48.09 108 PRO A N 1
ATOM 844 C CA . PRO A 1 108 ? 3.012 27.852 17.435 1.00 48.09 108 PRO A CA 1
ATOM 845 C C . PRO A 1 108 ? 4.214 28.670 17.953 1.00 48.09 108 PRO A C 1
ATOM 847 O O . PRO A 1 108 ? 4.246 29.050 19.121 1.00 48.09 108 PRO A O 1
ATOM 850 N N . ARG A 1 109 ? 5.205 28.993 17.110 1.00 49.25 109 ARG A N 1
ATOM 851 C CA . ARG A 1 109 ? 6.420 29.722 17.507 1.00 49.25 109 ARG A CA 1
ATOM 852 C C . ARG A 1 109 ? 6.278 31.249 17.585 1.00 49.25 109 ARG A C 1
ATOM 854 O O . ARG A 1 109 ? 7.208 31.893 18.051 1.00 49.25 109 ARG A O 1
ATOM 861 N N . HIS A 1 110 ? 5.115 31.817 17.257 1.00 52.47 110 HIS A N 1
ATOM 862 C CA . HIS A 1 110 ? 4.837 33.256 17.423 1.00 52.47 110 HIS A CA 1
ATOM 863 C C . HIS A 1 110 ? 3.707 33.588 18.410 1.00 52.47 110 HIS A C 1
ATOM 865 O O . HIS A 1 110 ? 3.217 34.712 18.431 1.00 52.47 110 HIS A O 1
ATOM 871 N N . ARG A 1 111 ? 3.293 32.660 19.285 1.00 47.25 111 ARG A N 1
ATOM 872 C CA . ARG A 1 111 ? 2.327 32.979 20.352 1.00 47.25 111 ARG A CA 1
ATOM 873 C C . ARG A 1 111 ? 3.045 33.451 21.618 1.00 47.25 111 ARG A C 1
ATOM 875 O O . ARG A 1 111 ? 2.968 32.823 22.668 1.00 47.25 111 ARG A O 1
ATOM 882 N N . ARG A 1 112 ? 3.774 34.564 21.515 1.00 49.88 112 ARG A N 1
ATOM 883 C CA . ARG A 1 112 ? 4.200 35.335 22.688 1.00 49.88 112 ARG A CA 1
ATOM 884 C C . ARG A 1 112 ? 3.327 36.583 22.800 1.00 49.88 112 ARG A C 1
ATOM 886 O O . ARG A 1 112 ? 3.144 37.312 21.834 1.00 49.88 112 ARG A O 1
ATOM 893 N N . THR A 1 113 ? 2.807 36.755 24.015 1.00 54.19 113 THR A N 1
ATOM 894 C CA . THR A 1 113 ? 2.245 37.975 24.616 1.00 54.19 113 THR A CA 1
ATOM 895 C C . THR A 1 113 ? 0.952 38.554 24.039 1.00 54.19 113 THR A C 1
ATOM 897 O O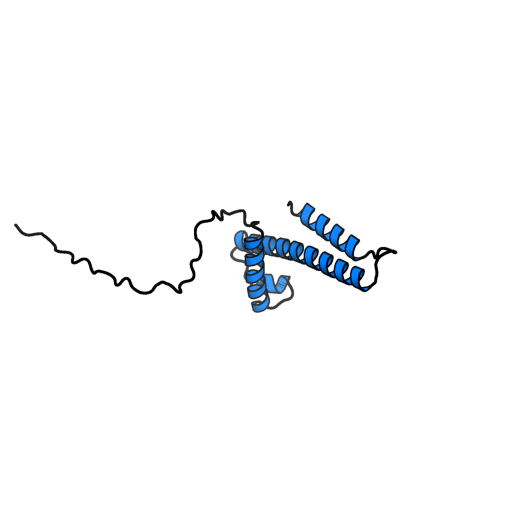 . THR A 1 113 ? 0.951 39.559 23.344 1.00 54.19 113 THR A O 1
ATOM 900 N N . ALA A 1 114 ? -0.173 38.017 24.511 1.00 48.19 114 ALA A N 1
ATOM 901 C CA . ALA A 1 114 ? -1.272 38.860 24.977 1.00 48.19 114 ALA A CA 1
ATOM 902 C C . ALA A 1 114 ? -1.756 38.283 26.315 1.00 48.19 114 ALA A C 1
ATOM 904 O O . ALA A 1 114 ? -2.291 37.175 26.364 1.00 48.19 114 ALA A O 1
ATOM 905 N N . ALA A 1 115 ? -1.469 38.984 27.413 1.00 49.47 115 ALA A N 1
ATOM 906 C CA . ALA A 1 115 ? -1.961 38.626 28.738 1.00 49.47 115 ALA A CA 1
ATOM 907 C C . ALA A 1 115 ? -3.495 38.783 28.784 1.00 49.47 115 ALA A C 1
ATOM 909 O O . ALA A 1 115 ? -4.026 39.697 28.150 1.00 49.47 115 ALA A O 1
ATOM 910 N N . PRO A 1 116 ? -4.228 37.930 29.519 1.00 51.97 116 PRO A N 1
ATOM 911 C CA . 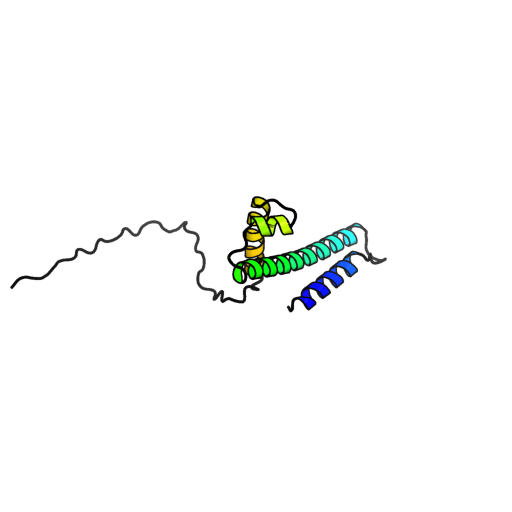PRO A 1 116 ? -5.673 38.061 29.640 1.00 51.97 116 PRO A CA 1
ATOM 912 C C . PRO A 1 116 ? -6.019 39.314 30.455 1.00 51.97 116 PRO A C 1
ATOM 914 O O . PRO A 1 116 ? -5.810 39.361 31.667 1.00 51.97 116 PRO A O 1
ATOM 917 N N . THR A 1 117 ? -6.579 40.338 29.808 1.00 55.94 117 THR A N 1
ATOM 918 C CA . THR A 1 117 ? -7.185 41.482 30.498 1.00 55.94 117 THR A CA 1
ATOM 919 C C . THR A 1 117 ? -8.460 41.011 31.193 1.00 55.94 117 THR A C 1
ATOM 921 O O . THR A 1 117 ? -9.512 40.813 30.585 1.00 55.94 117 THR A O 1
ATOM 924 N N . ARG A 1 118 ? -8.344 40.785 32.502 1.00 48.69 118 ARG A N 1
ATOM 925 C CA . ARG A 1 118 ? -9.427 40.442 33.426 1.00 48.69 118 ARG A CA 1
ATOM 926 C C . ARG A 1 118 ? -10.502 41.539 33.368 1.00 48.69 118 ARG A C 1
ATOM 928 O O . ARG A 1 118 ? -10.307 42.627 33.901 1.00 48.69 118 ARG A O 1
ATOM 935 N N . ARG A 1 119 ? -11.637 41.276 32.710 1.00 51.72 119 ARG A N 1
ATOM 936 C CA . ARG A 1 119 ? -12.818 42.156 32.759 1.00 51.72 119 ARG A CA 1
ATOM 937 C C . ARG A 1 119 ? -13.404 42.088 34.171 1.00 51.72 119 ARG A C 1
ATOM 939 O O . ARG A 1 119 ? -13.921 41.051 34.578 1.00 51.72 119 ARG A O 1
ATOM 946 N N . ALA A 1 120 ? -13.294 43.179 34.924 1.00 50.38 120 ALA A N 1
ATOM 947 C CA . ALA A 1 120 ? -13.971 43.337 36.203 1.00 50.38 120 ALA A CA 1
ATOM 948 C C . ALA A 1 120 ? -15.488 43.427 35.965 1.00 50.38 120 ALA A C 1
ATOM 950 O O . ALA A 1 120 ? -15.974 44.355 35.320 1.00 50.38 120 ALA A O 1
ATOM 951 N N . ARG A 1 121 ? -16.229 42.441 36.475 1.00 48.53 121 ARG A N 1
ATOM 952 C CA . ARG A 1 121 ? -17.688 42.468 36.601 1.00 48.53 121 ARG A CA 1
ATOM 953 C C . ARG A 1 121 ? -18.020 43.426 37.749 1.00 48.53 121 ARG A C 1
ATOM 955 O O . ARG A 1 121 ? -17.795 43.076 38.901 1.00 48.53 121 ARG A O 1
ATOM 962 N N . ARG A 1 122 ? -18.496 44.639 37.452 1.00 49.53 122 ARG A N 1
ATOM 963 C CA . ARG A 1 122 ? -19.218 45.448 38.445 1.00 49.53 122 ARG A CA 1
ATOM 964 C C . ARG A 1 122 ? -20.696 45.124 38.315 1.00 49.53 122 ARG A C 1
ATOM 966 O O . ARG A 1 122 ? -21.335 45.464 37.324 1.00 49.53 122 ARG A O 1
ATOM 973 N N . GLU A 1 123 ? -21.180 44.402 39.312 1.00 49.00 123 GLU A N 1
ATOM 974 C CA . GLU A 1 123 ? -22.588 44.271 39.646 1.00 49.00 123 GLU A CA 1
ATOM 975 C C . GLU A 1 123 ? -23.102 45.666 40.013 1.00 49.00 123 GLU A C 1
ATOM 977 O O . GLU A 1 123 ? -22.661 46.269 40.988 1.00 49.00 123 GLU A O 1
ATOM 982 N N . GLY A 1 124 ? -23.966 46.219 39.166 1.00 45.25 124 GLY A N 1
ATOM 983 C CA . GLY A 1 124 ? -24.809 47.353 39.510 1.00 45.25 124 GLY A CA 1
ATOM 984 C C . GLY A 1 124 ? -26.170 46.812 39.913 1.00 45.25 124 GLY A C 1
ATOM 985 O O . GLY A 1 124 ? -27.020 46.567 39.061 1.00 45.25 124 GLY A O 1
ATOM 986 N N . THR A 1 125 ? -26.364 46.575 41.204 1.00 44.56 125 THR A N 1
ATOM 987 C CA . THR A 1 125 ? -27.690 46.413 41.799 1.00 44.56 125 THR A CA 1
ATOM 988 C C . THR A 1 125 ? -27.625 46.996 43.197 1.00 44.56 125 THR A C 1
ATOM 990 O O . THR A 1 125 ? -26.945 46.430 44.041 1.00 44.56 125 THR A O 1
ATOM 993 N N . THR A 1 126 ? -28.313 48.116 43.399 1.00 43.25 126 THR A N 1
ATOM 994 C CA . THR A 1 126 ? -29.053 48.470 44.620 1.00 43.25 126 THR A CA 1
ATOM 995 C C . THR A 1 126 ? -29.819 49.760 44.343 1.00 43.25 126 THR A C 1
ATOM 997 O O . THR A 1 126 ? -29.194 50.754 43.985 1.00 43.25 126 THR A O 1
ATOM 1000 N N . SER A 1 127 ? -31.142 49.634 44.484 1.00 43.06 127 SER A N 1
ATOM 1001 C CA . SER A 1 127 ? -32.132 50.578 45.024 1.00 43.06 127 SER A CA 1
ATOM 1002 C C . SER A 1 127 ? -32.072 52.056 44.653 1.00 43.06 127 SER A C 1
ATOM 1004 O O . SER A 1 127 ? -31.106 52.739 45.047 1.00 43.06 127 SER A O 1
#

pLDDT: mean 78.05, std 19.17, range [39.38, 97.38]

Sequence (127 aa):
MQLQEMYDYIAALLADAAIRPDDEDETAFELRKLALIARARVVLDIIEAQTVHELRSTVPQTSYGDIGLAQGISKQASRIRHTKLDQVLKVHQLDGRRHSMSKAVVPPRHRRTAAPTRRARREGTTS

Organism: NCBI:txid2665158

Radius of gyration: 25.13 Å; chains: 1; bounding box: 53×62×71 Å